Protein AF-A0A5U9VTE0-F1 (afdb_monomer_lite)

pLDDT: mean 92.61, std 10.07, range [56.28, 98.44]

Foldseek 3Di:
DAEDEAEDAEPVVCVVPPVVVQVVVVVVVYHYHYDYPYPPDDD

Structure (mmCIF, N/CA/C/O backbone):
data_AF-A0A5U9VTE0-F1
#
_entry.id   AF-A0A5U9VTE0-F1
#
loop_
_atom_site.group_PDB
_atom_site.id
_atom_site.type_symbol
_atom_site.label_atom_id
_atom_site.label_alt_id
_atom_site.label_comp_id
_atom_site.label_asym_id
_atom_site.label_entity_id
_atom_site.label_seq_id
_atom_site.pdbx_PDB_ins_code
_atom_site.Cartn_x
_atom_site.Cartn_y
_atom_site.Cartn_z
_atom_site.occup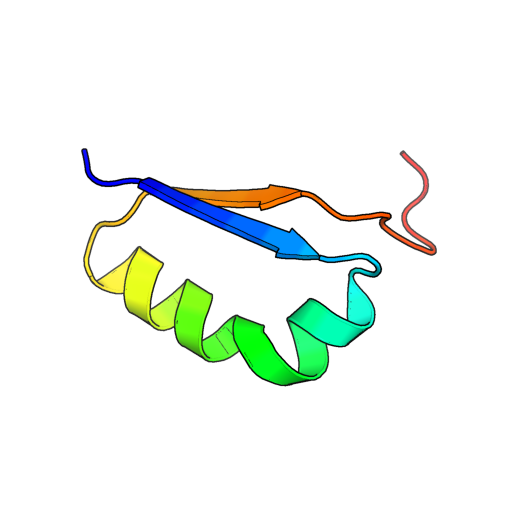ancy
_atom_site.B_iso_or_equiv
_atom_site.auth_seq_id
_atom_site.auth_comp_id
_atom_site.auth_asym_id
_atom_site.auth_atom_id
_atom_site.pdbx_PDB_model_num
ATOM 1 N N . MET A 1 1 ? -0.822 9.187 18.481 1.0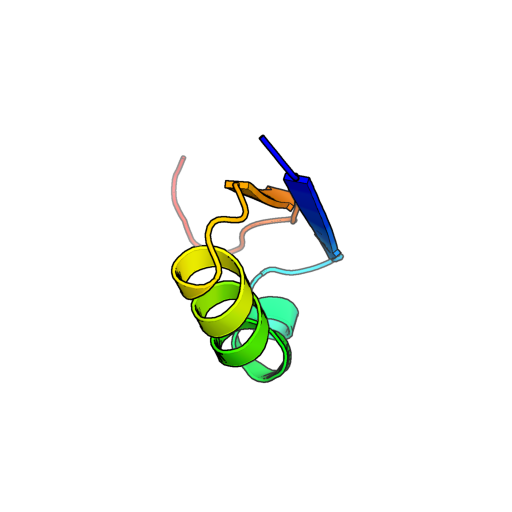0 77.81 1 MET A N 1
ATOM 2 C CA . MET A 1 1 ? -1.104 8.701 17.114 1.00 77.81 1 MET A CA 1
ATOM 3 C C . MET A 1 1 ? 0.077 7.839 16.686 1.00 77.81 1 MET A C 1
ATOM 5 O O . MET A 1 1 ? 1.202 8.269 16.918 1.00 77.81 1 MET A O 1
ATOM 9 N N . LYS A 1 2 ? -0.135 6.606 16.209 1.00 93.94 2 LYS A N 1
ATOM 10 C CA . LYS A 1 2 ? 0.968 5.728 15.772 1.00 93.94 2 LYS A CA 1
ATOM 11 C C . LYS A 1 2 ? 1.288 6.034 14.308 1.00 93.94 2 LYS A C 1
ATOM 13 O O . LYS A 1 2 ? 0.359 6.232 13.534 1.00 93.94 2 LYS A O 1
ATOM 18 N N . ARG A 1 3 ? 2.572 6.076 13.948 1.00 97.50 3 ARG A N 1
ATOM 19 C CA . ARG A 1 3 ? 3.031 6.401 12.589 1.00 97.50 3 ARG A CA 1
ATOM 20 C C . ARG A 1 3 ? 3.725 5.208 11.953 1.00 97.50 3 ARG A C 1
ATOM 22 O O . ARG A 1 3 ? 4.488 4.524 12.635 1.00 97.50 3 ARG A O 1
ATOM 29 N N . LEU A 1 4 ? 3.483 4.994 10.665 1.00 97.69 4 LEU A N 1
ATOM 30 C CA . LEU A 1 4 ? 4.192 4.019 9.843 1.00 97.69 4 LEU A CA 1
ATOM 31 C C . LEU A 1 4 ? 4.746 4.734 8.608 1.00 97.69 4 LEU A C 1
ATOM 33 O O . LEU A 1 4 ? 3.991 5.307 7.829 1.00 97.69 4 LEU A O 1
ATOM 37 N N . CYS A 1 5 ? 6.069 4.724 8.459 1.00 97.69 5 CYS A N 1
ATOM 38 C CA . CYS A 1 5 ? 6.759 5.378 7.353 1.00 97.69 5 CYS A CA 1
ATOM 39 C C . CYS A 1 5 ? 7.401 4.322 6.458 1.00 97.69 5 CYS A C 1
ATOM 41 O O . CYS A 1 5 ? 8.258 3.561 6.910 1.00 97.69 5 CYS A O 1
ATOM 43 N N . TYR A 1 6 ? 7.005 4.299 5.193 1.00 97.19 6 TYR A N 1
ATOM 44 C CA . TYR A 1 6 ? 7.643 3.499 4.163 1.00 97.19 6 TYR A CA 1
ATOM 45 C C . TYR A 1 6 ? 8.719 4.335 3.486 1.00 97.19 6 TYR A C 1
ATOM 47 O O . TYR A 1 6 ? 8.432 5.412 2.971 1.00 97.19 6 TYR A O 1
ATOM 55 N N . PHE A 1 7 ? 9.954 3.838 3.499 1.00 96.75 7 PHE A N 1
ATOM 56 C CA . PHE A 1 7 ? 11.059 4.412 2.741 1.00 96.75 7 PHE A CA 1
ATOM 57 C C . PHE A 1 7 ? 11.442 3.428 1.643 1.00 96.75 7 PHE A C 1
ATOM 59 O O . PHE A 1 7 ? 11.961 2.345 1.921 1.00 96.75 7 PHE A O 1
ATOM 66 N N . VAL A 1 8 ? 11.105 3.777 0.408 1.00 94.81 8 VAL A N 1
ATOM 67 C CA . VAL A 1 8 ? 11.251 2.917 -0.769 1.00 94.81 8 VAL A CA 1
ATOM 68 C C . VAL A 1 8 ? 11.950 3.687 -1.885 1.00 94.81 8 VAL A C 1
ATOM 70 O O 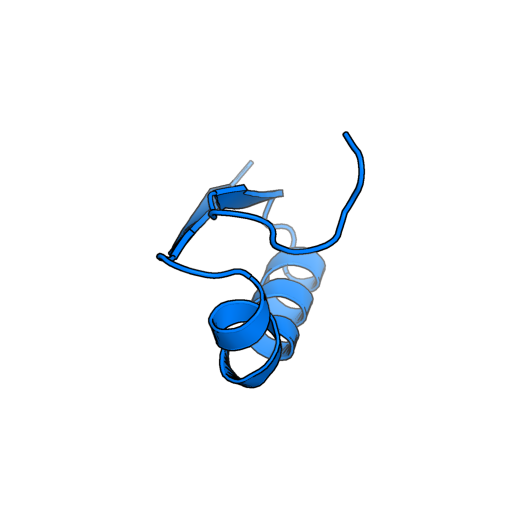. VAL A 1 8 ? 11.852 4.904 -1.964 1.00 94.81 8 VAL A O 1
ATOM 73 N N . ASN A 1 9 ? 12.692 2.986 -2.742 1.00 93.25 9 ASN A N 1
ATOM 74 C CA . ASN A 1 9 ? 13.451 3.651 -3.807 1.00 93.25 9 ASN A CA 1
ATOM 75 C C . ASN A 1 9 ? 12.558 4.163 -4.942 1.00 93.25 9 ASN A C 1
ATOM 77 O O . ASN A 1 9 ? 12.871 5.185 -5.541 1.00 93.25 9 ASN A O 1
ATOM 81 N N . SER A 1 10 ? 11.483 3.445 -5.265 1.00 92.62 10 SER A N 1
ATOM 82 C CA . SER A 1 10 ? 10.566 3.797 -6.351 1.00 92.62 10 SER A CA 1
ATOM 83 C C . SER A 1 10 ? 9.130 3.495 -5.944 1.00 92.62 10 SER A C 1
ATOM 85 O O . SER A 1 10 ? 8.856 2.482 -5.296 1.00 92.62 10 SER A O 1
ATOM 87 N N . ASP A 1 11 ? 8.226 4.389 -6.322 1.00 94.00 11 ASP A N 1
ATOM 88 C CA . ASP A 1 11 ? 6.792 4.341 -6.038 1.00 94.00 11 ASP A CA 1
ATOM 89 C C . ASP A 1 11 ? 6.108 3.073 -6.567 1.00 94.00 11 ASP A C 1
ATOM 91 O O . ASP A 1 11 ? 5.386 2.417 -5.821 1.00 94.00 11 ASP A O 1
ATOM 95 N N . TRP A 1 12 ? 6.412 2.646 -7.793 1.00 93.19 12 TRP A N 1
ATOM 96 C CA . TRP A 1 12 ? 5.821 1.445 -8.393 1.00 93.19 12 TRP A CA 1
ATOM 97 C C . TRP A 1 12 ? 6.100 0.166 -7.585 1.00 93.19 12 TRP A C 1
ATOM 99 O O . TRP A 1 12 ? 5.273 -0.743 -7.551 1.00 93.19 12 TRP A O 1
ATOM 109 N N . TYR A 1 13 ? 7.250 0.079 -6.902 1.00 93.94 13 TYR A N 1
ATOM 110 C CA . TYR A 1 13 ? 7.578 -1.068 -6.047 1.00 93.94 13 TYR A CA 1
ATOM 111 C C . TYR A 1 13 ? 6.715 -1.078 -4.785 1.00 93.94 13 TYR A C 1
ATOM 113 O O . TYR A 1 13 ? 6.301 -2.138 -4.306 1.00 93.94 13 TYR A O 1
ATOM 121 N N . PHE A 1 14 ? 6.454 0.109 -4.234 1.00 95.31 14 PHE A N 1
ATOM 122 C CA . PHE A 1 14 ? 5.518 0.253 -3.133 1.00 95.31 14 PHE A CA 1
ATOM 123 C C . PHE A 1 14 ? 4.113 -0.149 -3.576 1.00 95.31 14 PHE A C 1
ATOM 125 O O . PHE A 1 14 ? 3.480 -0.944 -2.879 1.00 95.31 14 PHE A O 1
ATOM 132 N N . ASP A 1 15 ? 3.682 0.311 -4.751 1.00 94.56 15 ASP A N 1
ATOM 133 C CA . ASP A 1 15 ? 2.343 0.020 -5.249 1.00 94.56 15 ASP A CA 1
ATOM 134 C C . ASP A 1 15 ? 2.112 -1.486 -5.461 1.00 94.56 15 ASP A C 1
ATOM 136 O O . ASP A 1 15 ? 1.136 -2.065 -4.985 1.00 94.56 15 ASP A O 1
ATOM 140 N N . LEU A 1 16 ? 3.099 -2.162 -6.058 1.00 94.75 16 LEU A N 1
ATOM 141 C CA . LEU A 1 16 ? 3.030 -3.589 -6.368 1.00 94.75 16 LEU A CA 1
ATOM 142 C C . LEU A 1 16 ? 2.981 -4.506 -5.130 1.00 94.75 16 LEU A C 1
ATOM 144 O O . LEU A 1 16 ? 2.444 -5.613 -5.205 1.00 94.75 16 LEU A O 1
ATOM 148 N N . HIS A 1 17 ? 3.577 -4.102 -4.003 1.00 95.81 17 HIS A N 1
ATOM 149 C CA . HIS A 1 17 ? 3.833 -5.018 -2.879 1.00 95.81 17 HIS A CA 1
ATOM 150 C C . HIS A 1 17 ? 3.313 -4.555 -1.516 1.00 95.81 17 HIS A C 1
ATOM 152 O O . HIS A 1 17 ? 3.152 -5.385 -0.615 1.00 95.81 17 HIS A O 1
ATOM 158 N N . TRP A 1 18 ? 3.095 -3.256 -1.322 1.00 97.12 18 TRP A N 1
ATOM 159 C CA . TRP A 1 18 ? 2.916 -2.673 0.010 1.00 97.12 18 TRP A CA 1
ATOM 160 C C . TRP A 1 18 ? 1.627 -1.864 0.175 1.00 97.12 18 TRP A C 1
ATOM 162 O O . TRP A 1 18 ? 1.231 -1.655 1.325 1.00 97.12 18 TRP A O 1
ATOM 172 N N . THR A 1 19 ? 0.929 -1.506 -0.911 1.00 97.19 19 THR A N 1
ATOM 173 C CA . THR A 1 19 ? -0.336 -0.744 -0.885 1.00 97.19 19 THR A CA 1
ATOM 174 C C . THR A 1 19 ? -1.376 -1.348 0.058 1.00 97.19 19 THR A C 1
ATOM 176 O O . THR A 1 19 ? -1.810 -0.681 0.997 1.00 97.19 19 THR A O 1
ATOM 179 N N . GLU A 1 20 ? -1.707 -2.632 -0.090 1.00 98.12 20 GLU A N 1
ATOM 180 C CA . GLU A 1 20 ? -2.705 -3.303 0.763 1.00 98.12 20 GLU A CA 1
ATOM 181 C C . GLU A 1 20 ? -2.329 -3.279 2.251 1.00 98.12 20 GLU A C 1
ATOM 183 O O . GLU A 1 20 ? -3.172 -3.117 3.135 1.00 98.12 20 GLU A O 1
ATOM 188 N N . ARG A 1 21 ? -1.032 -3.389 2.557 1.00 97.50 21 ARG A N 1
ATOM 189 C CA . ARG A 1 21 ? -0.546 -3.362 3.940 1.00 97.50 21 ARG A CA 1
ATOM 190 C C . ARG A 1 21 ? -0.623 -1.951 4.527 1.00 97.50 21 ARG A C 1
ATOM 192 O O . ARG A 1 21 ? -0.954 -1.806 5.703 1.00 97.50 21 ARG A O 1
ATOM 199 N N . ALA A 1 22 ? -0.342 -0.928 3.725 1.00 97.81 22 ALA A N 1
ATOM 200 C CA . ALA A 1 22 ? -0.483 0.466 4.123 1.00 97.81 22 ALA A CA 1
ATOM 201 C C . ALA A 1 22 ? -1.955 0.850 4.339 1.00 97.81 22 ALA A C 1
ATOM 203 O O . ALA A 1 22 ? -2.266 1.518 5.324 1.00 97.81 22 ALA A O 1
ATOM 204 N N . ILE A 1 23 ? -2.861 0.357 3.486 1.00 98.31 23 ILE A N 1
ATOM 205 C CA . ILE A 1 23 ? -4.315 0.490 3.647 1.00 98.31 23 ILE A CA 1
ATOM 206 C C . ILE A 1 23 ? -4.767 -0.162 4.957 1.00 98.31 23 ILE A C 1
ATOM 208 O O . ILE A 1 23 ? -5.369 0.509 5.791 1.00 98.31 23 ILE A O 1
ATOM 212 N N . ALA A 1 24 ? -4.400 -1.422 5.201 1.00 98.44 24 ALA A N 1
ATOM 213 C CA . ALA A 1 24 ? -4.769 -2.115 6.434 1.00 98.44 24 ALA A CA 1
ATOM 214 C C . ALA A 1 24 ? -4.242 -1.401 7.696 1.00 98.44 24 ALA A C 1
ATOM 216 O O . ALA A 1 24 ? -4.938 -1.316 8.707 1.00 98.44 24 ALA A O 1
ATOM 217 N N . ALA A 1 25 ? -3.022 -0.856 7.648 1.00 98.06 25 ALA A N 1
ATOM 218 C CA . ALA A 1 25 ? -2.455 -0.084 8.751 1.00 98.06 25 ALA A CA 1
ATOM 219 C C . ALA A 1 25 ? -3.191 1.250 8.963 1.00 98.06 25 ALA A C 1
ATOM 221 O O . ALA A 1 25 ? -3.504 1.601 10.103 1.00 98.06 25 ALA A O 1
ATOM 222 N N . ARG A 1 26 ? -3.516 1.973 7.884 1.00 97.81 26 ARG A N 1
ATOM 223 C CA . ARG A 1 26 ? -4.342 3.187 7.938 1.00 97.81 26 ARG A 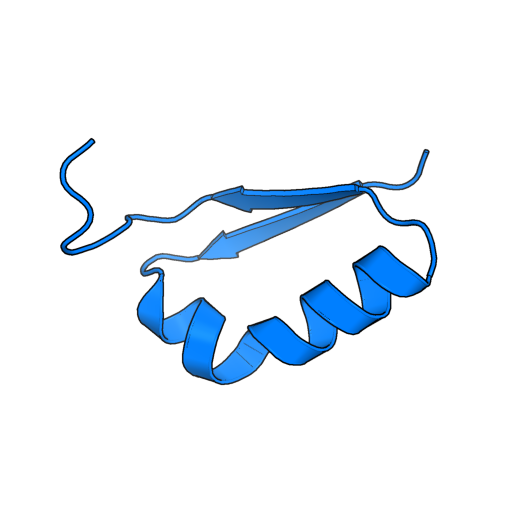CA 1
ATOM 224 C C . ARG A 1 26 ? -5.690 2.895 8.594 1.00 97.81 26 ARG A C 1
ATOM 226 O O . ARG A 1 26 ? -6.087 3.605 9.514 1.00 97.81 26 ARG A O 1
ATOM 233 N N . ASP A 1 27 ? -6.352 1.822 8.174 1.00 98.31 27 ASP A N 1
ATOM 234 C CA . ASP A 1 27 ? -7.668 1.423 8.679 1.00 98.31 27 ASP A CA 1
ATOM 235 C C . ASP A 1 27 ? -7.607 0.966 10.151 1.00 98.31 27 ASP A C 1
ATOM 237 O O . ASP A 1 27 ? -8.566 1.129 10.902 1.00 98.31 27 ASP A O 1
ATOM 241 N N . ALA A 1 28 ? -6.443 0.492 10.612 1.00 97.94 28 ALA A N 1
ATOM 242 C CA . ALA A 1 28 ? -6.152 0.231 12.024 1.00 97.94 28 ALA A CA 1
ATOM 243 C C . ALA A 1 28 ? -5.803 1.498 12.845 1.00 97.94 28 ALA A C 1
ATOM 245 O O . ALA A 1 28 ? -5.451 1.393 14.024 1.00 97.94 28 ALA A O 1
ATOM 246 N N . GLY A 1 29 ? -5.879 2.693 12.250 1.00 97.75 29 GLY A N 1
ATOM 247 C CA . GLY A 1 29 ? -5.674 3.980 12.922 1.00 97.75 29 GLY A CA 1
ATOM 248 C C . GLY A 1 29 ? -4.232 4.494 12.917 1.00 97.75 29 GLY A C 1
ATOM 249 O O . GLY A 1 29 ? -3.874 5.323 13.762 1.00 97.75 29 GLY A O 1
ATOM 250 N N . TYR A 1 30 ? -3.389 3.999 12.009 1.00 98.38 30 TYR A N 1
ATOM 251 C CA . TYR A 1 30 ? -2.037 4.520 11.819 1.00 98.38 30 TYR A CA 1
ATOM 252 C C . TYR A 1 30 ? -2.037 5.696 10.839 1.00 98.38 30 TYR A C 1
ATOM 254 O O . TYR A 1 30 ? -2.719 5.686 9.818 1.00 98.38 30 TYR A O 1
ATOM 262 N N . GLU A 1 31 ? -1.208 6.694 11.128 1.00 98.38 31 GLU A N 1
ATOM 263 C CA . GLU A 1 31 ? -0.821 7.720 10.161 1.00 98.38 31 GLU A CA 1
ATOM 264 C C . GLU A 1 31 ? 0.257 7.124 9.244 1.00 98.38 31 GLU A C 1
ATOM 266 O O . GLU A 1 31 ? 1.289 6.639 9.725 1.00 98.38 31 GLU A O 1
ATOM 271 N N . ILE A 1 32 ? 0.002 7.109 7.935 1.00 98.00 32 ILE A N 1
ATOM 272 C CA . ILE A 1 32 ? 0.891 6.499 6.943 1.00 98.00 32 ILE A CA 1
ATOM 273 C C . ILE A 1 32 ? 1.649 7.591 6.196 1.00 98.00 32 ILE A C 1
ATOM 275 O O . ILE A 1 32 ? 1.044 8.520 5.669 1.00 98.00 32 ILE A O 1
ATOM 279 N N . HIS A 1 33 ? 2.966 7.436 6.104 1.00 97.62 33 HIS A N 1
ATOM 280 C CA . HIS A 1 33 ? 3.824 8.260 5.261 1.00 97.62 33 HIS A CA 1
ATOM 281 C C . HIS A 1 33 ? 4.567 7.368 4.276 1.00 97.62 33 HIS A C 1
ATOM 283 O O . HIS A 1 33 ? 5.036 6.286 4.636 1.00 97.62 33 HIS A O 1
ATOM 289 N N . ILE A 1 34 ? 4.695 7.832 3.041 1.00 96.56 34 ILE A N 1
ATOM 290 C CA . ILE A 1 34 ? 5.462 7.15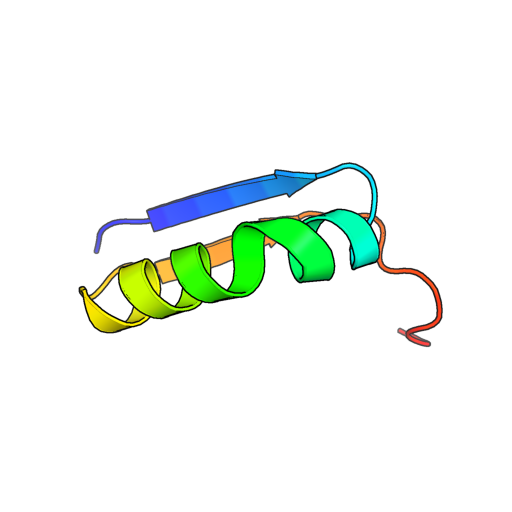3 2.003 1.00 96.56 34 ILE A CA 1
ATOM 291 C C . ILE A 1 34 ? 6.481 8.160 1.491 1.00 96.56 34 ILE A C 1
ATOM 293 O O . ILE A 1 34 ? 6.122 9.244 1.042 1.00 96.56 34 ILE A O 1
ATOM 297 N N . ILE A 1 35 ? 7.754 7.805 1.605 1.00 96.62 35 ILE A N 1
ATOM 298 C CA . ILE A 1 35 ? 8.870 8.560 1.055 1.00 96.62 35 ILE A CA 1
ATOM 299 C C . ILE A 1 35 ? 9.456 7.696 -0.051 1.00 96.62 35 ILE A C 1
ATOM 301 O O . ILE A 1 35 ? 9.948 6.593 0.205 1.00 96.62 35 ILE A O 1
ATOM 305 N N . SER A 1 36 ? 9.375 8.208 -1.271 1.00 94.62 36 SER A N 1
ATOM 306 C CA . SER A 1 36 ? 9.846 7.531 -2.467 1.00 94.62 36 SER A CA 1
ATOM 307 C C . SER A 1 36 ? 10.322 8.533 -3.504 1.00 94.62 36 SER A C 1
ATOM 309 O O . SER A 1 36 ? 9.959 9.710 -3.456 1.00 94.62 36 SER A O 1
ATOM 311 N N . HIS A 1 37 ? 11.097 8.056 -4.473 1.00 92.94 37 HIS A N 1
ATOM 312 C CA . HIS A 1 37 ? 11.152 8.727 -5.759 1.00 92.94 37 HIS A CA 1
ATOM 313 C C . HIS A 1 37 ? 9.868 8.391 -6.528 1.00 92.94 37 HIS A C 1
ATOM 315 O O . HIS A 1 37 ? 9.658 7.235 -6.906 1.00 92.94 37 HIS A O 1
ATOM 321 N N . PHE A 1 38 ? 9.000 9.388 -6.692 1.00 91.19 38 PHE A N 1
ATOM 322 C CA . PHE A 1 38 ? 7.772 9.277 -7.476 1.00 91.19 38 PHE A CA 1
ATOM 323 C C . PHE A 1 38 ? 8.102 9.528 -8.949 1.00 91.19 38 PHE A C 1
ATOM 325 O O . PHE A 1 38 ? 8.728 10.539 -9.278 1.00 91.19 38 PHE A O 1
ATOM 332 N N . ILE A 1 39 ? 7.759 8.579 -9.819 1.00 85.25 39 ILE A N 1
ATOM 333 C CA . ILE A 1 39 ? 8.110 8.607 -11.240 1.00 85.25 39 ILE A CA 1
ATOM 334 C C . ILE A 1 39 ? 6.840 8.880 -12.045 1.00 85.25 39 ILE A C 1
ATOM 336 O O . ILE A 1 39 ? 5.893 8.105 -12.004 1.00 85.25 39 ILE A O 1
ATOM 340 N N . GLY A 1 40 ? 6.845 9.945 -12.849 1.00 76.88 40 GLY A N 1
ATOM 341 C CA . GLY A 1 40 ? 5.744 10.250 -13.773 1.00 76.88 40 GLY A CA 1
ATOM 342 C C . GLY A 1 40 ? 4.596 11.062 -13.171 1.00 76.88 40 GLY A C 1
ATOM 343 O O . GLY A 1 40 ? 3.677 11.423 -13.901 1.00 76.88 40 GLY A O 1
ATOM 344 N N . GLU A 1 41 ? 4.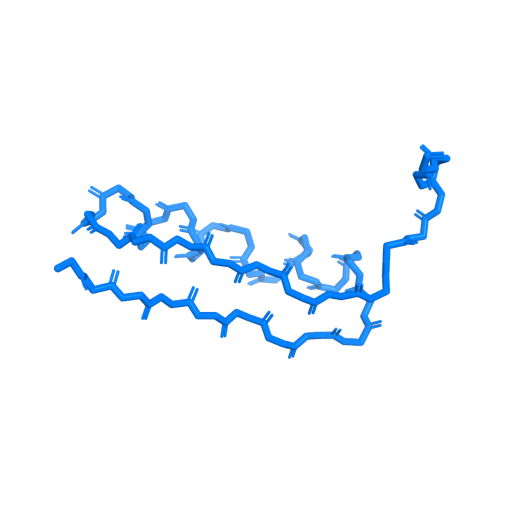669 11.409 -11.888 1.00 65.12 41 GLU A N 1
ATOM 345 C CA . GLU A 1 41 ? 3.882 12.511 -11.340 1.00 65.12 41 GLU A CA 1
ATOM 346 C C . GLU A 1 41 ? 4.620 13.829 -11.631 1.00 65.12 41 GLU A C 1
ATOM 348 O O . GLU A 1 41 ? 5.741 14.040 -11.162 1.00 65.12 41 GLU A O 1
ATOM 353 N N . GLU A 1 42 ? 4.030 14.703 -12.455 1.00 59.16 42 GLU A N 1
ATOM 354 C CA . GLU A 1 42 ? 4.452 16.107 -12.497 1.00 59.16 42 GLU A CA 1
ATOM 355 C C . GLU A 1 42 ? 4.098 16.736 -11.141 1.00 59.16 42 GLU A C 1
ATOM 357 O O . GLU A 1 42 ? 2.936 16.706 -10.733 1.00 59.16 42 GLU A O 1
ATOM 362 N N . ILE A 1 43 ? 5.114 17.238 -10.431 1.00 56.28 43 ILE A N 1
ATOM 363 C CA . ILE A 1 43 ? 4.981 17.891 -9.117 1.00 56.28 43 ILE A CA 1
ATOM 364 C C . ILE A 1 43 ? 4.448 19.314 -9.285 1.00 56.28 43 ILE A C 1
ATOM 366 O O . ILE A 1 43 ? 5.034 20.058 -10.106 1.00 56.28 43 ILE A O 1
#

Secondary structure (DSSP, 8-state):
-EEEEEEEEEHHHHHHHTHHHHHHHHHTTEEEEEEEE--S---

Sequence (43 aa):
MKRLCYFVNSDWYFDLHWTERAIAARDAGYEIHIISHFIGEEI

Organism: Salmonella newport (NCBI:txid108619)

Radius of gyration: 10.93 Å; chains: 1; bounding box: 21×23×31 Å